Protein AF-T1A5T9-F1 (afdb_monomer_lite)

Foldseek 3Di:
DVVVVVCLVVQNDADPVGHRDVPPVVQQVVVVVVVVVVQVVCQLVVNDPADFADDDSPDDPDPVRGHHDDFDCPDPARNDPVNVVVCCVVPNDRD

Structure (mmCIF, N/CA/C/O backbone):
data_AF-T1A5T9-F1
#
_entry.id   AF-T1A5T9-F1
#
loop_
_atom_site.group_PDB
_atom_site.id
_atom_site.type_symbol
_atom_site.label_atom_id
_atom_site.label_alt_id
_atom_site.label_comp_id
_atom_site.label_asym_id
_atom_site.label_entity_id
_atom_site.label_seq_id
_atom_site.pdbx_PDB_ins_code
_atom_site.Cartn_x
_atom_site.Cartn_y
_atom_site.Cartn_z
_atom_site.occupancy
_atom_site.B_iso_or_equiv
_atom_site.auth_seq_id
_atom_site.auth_comp_id
_atom_site.auth_asym_id
_atom_site.auth_atom_id
_atom_site.pdbx_PDB_model_num
ATOM 1 N N . ASP A 1 1 ? -7.436 13.545 22.110 1.00 53.19 1 ASP A N 1
ATOM 2 C CA . ASP A 1 1 ? -7.476 12.737 20.876 1.00 53.19 1 ASP A CA 1
ATOM 3 C C . ASP A 1 1 ? -6.700 11.408 20.953 1.00 53.19 1 ASP A C 1
ATOM 5 O O . ASP A 1 1 ? -6.957 10.505 20.169 1.00 53.19 1 ASP A O 1
ATOM 9 N N . SER A 1 2 ? -5.784 11.220 21.916 1.00 61.06 2 SER A N 1
ATOM 10 C CA . SER A 1 2 ? -5.020 9.966 22.074 1.00 61.06 2 SER A CA 1
ATOM 11 C C . SER A 1 2 ? -5.807 8.817 22.724 1.00 61.06 2 SER A C 1
ATOM 13 O O . SER A 1 2 ? -5.708 7.684 22.264 1.00 61.06 2 SER A O 1
ATOM 15 N N . LEU A 1 3 ? -6.630 9.108 23.741 1.00 57.25 3 LEU A N 1
ATOM 16 C CA . LEU A 1 3 ? -7.378 8.095 24.502 1.00 57.25 3 LEU A CA 1
ATOM 17 C C . LEU A 1 3 ? -8.403 7.346 23.632 1.00 57.25 3 LEU A C 1
ATOM 19 O O . LEU A 1 3 ? -8.438 6.123 23.630 1.00 57.25 3 LEU A O 1
ATOM 23 N N . PHE A 1 4 ? -9.198 8.068 22.836 1.00 57.38 4 PHE A N 1
ATOM 24 C CA . PHE A 1 4 ? -10.179 7.450 21.937 1.00 57.38 4 PHE A CA 1
ATOM 25 C C . PHE A 1 4 ? -9.513 6.613 20.841 1.00 57.38 4 PHE A C 1
ATOM 27 O O . PHE A 1 4 ? -10.015 5.545 20.513 1.00 57.38 4 PHE A O 1
ATOM 34 N N . ARG A 1 5 ? -8.355 7.038 20.314 1.00 56.59 5 ARG A N 1
ATOM 35 C CA . ARG A 1 5 ? -7.577 6.237 19.354 1.00 56.59 5 ARG A CA 1
ATOM 36 C C . ARG A 1 5 ? -7.050 4.942 19.973 1.00 56.59 5 ARG A C 1
ATOM 38 O O . ARG A 1 5 ? -7.158 3.907 19.324 1.00 56.59 5 ARG A O 1
ATOM 45 N N . GLN A 1 6 ? -6.532 4.985 21.204 1.00 60.34 6 GLN A N 1
ATOM 46 C CA . GLN A 1 6 ? -6.100 3.783 21.932 1.00 60.34 6 GLN A CA 1
ATOM 47 C C . GLN A 1 6 ? -7.270 2.833 22.194 1.00 60.34 6 GLN A C 1
ATOM 49 O O . GLN A 1 6 ? -7.209 1.672 21.807 1.00 60.34 6 GLN A O 1
ATOM 54 N N . LEU A 1 7 ? -8.378 3.343 22.734 1.00 57.94 7 LEU A N 1
ATOM 55 C CA . LEU A 1 7 ? -9.560 2.531 23.034 1.00 57.94 7 LEU A CA 1
ATOM 56 C C . LEU A 1 7 ? -10.228 1.959 21.767 1.00 57.94 7 LEU A C 1
ATOM 58 O O . LEU A 1 7 ? -10.768 0.855 21.804 1.00 57.94 7 LEU A O 1
ATOM 62 N N . CYS A 1 8 ? -10.168 2.671 20.634 1.00 59.38 8 CYS A N 1
ATOM 63 C CA . CYS A 1 8 ? -10.587 2.162 19.321 1.00 59.38 8 CYS A CA 1
ATOM 64 C C . CYS A 1 8 ? -9.663 1.047 18.817 1.00 59.38 8 CYS A C 1
ATOM 66 O O . CYS A 1 8 ? -10.151 0.058 18.272 1.00 59.38 8 CYS A O 1
ATOM 68 N N . ALA A 1 9 ? -8.345 1.210 18.969 1.00 58.75 9 ALA A N 1
ATOM 69 C CA . ALA A 1 9 ? -7.352 0.231 18.530 1.00 58.75 9 ALA A CA 1
ATOM 70 C C . ALA A 1 9 ? -7.406 -1.061 19.362 1.00 58.75 9 ALA A C 1
ATOM 72 O O . ALA A 1 9 ? -7.259 -2.148 18.812 1.00 58.75 9 ALA A O 1
ATOM 73 N N . GLU A 1 10 ? -7.683 -0.946 20.661 1.00 65.94 10 GLU A N 1
ATOM 74 C CA . GLU A 1 10 ? -7.823 -2.069 21.600 1.00 65.94 10 GLU A CA 1
ATOM 75 C C . GLU A 1 10 ? -9.216 -2.721 21.564 1.00 65.94 10 GLU A C 1
ATOM 77 O O . GLU A 1 10 ? -9.476 -3.665 22.305 1.00 65.94 10 GLU A O 1
ATOM 82 N N . GLN A 1 11 ? -10.128 -2.224 20.717 1.00 60.16 11 GLN A N 1
ATOM 83 C CA . GLN A 1 11 ? -11.535 -2.643 20.673 1.00 60.16 11 GLN A CA 1
ATOM 84 C C . GLN A 1 11 ? -12.246 -2.553 22.042 1.00 60.16 11 GLN A C 1
ATOM 86 O O . GLN A 1 11 ? -13.201 -3.286 22.302 1.00 60.16 11 GLN A O 1
ATOM 91 N N . ALA A 1 12 ? -11.791 -1.646 22.911 1.00 61.88 12 ALA A N 1
ATOM 92 C CA . ALA A 1 12 ? -12.237 -1.500 24.297 1.00 61.88 12 ALA A CA 1
ATOM 93 C C . ALA A 1 12 ? -13.346 -0.445 24.473 1.00 61.88 12 ALA A C 1
ATOM 95 O O . ALA A 1 12 ? -13.816 -0.207 25.585 1.00 61.88 12 ALA A O 1
ATOM 96 N N . LEU A 1 13 ? -13.780 0.207 23.389 1.00 60.41 13 LEU A N 1
ATOM 97 C CA . LEU A 1 13 ? -14.919 1.122 23.431 1.00 60.41 13 LEU A CA 1
ATOM 98 C C . LEU A 1 13 ? -16.218 0.345 23.636 1.00 60.41 13 LEU A C 1
ATOM 100 O O . LEU A 1 13 ? -16.626 -0.440 22.781 1.00 60.41 13 LEU A O 1
ATOM 104 N N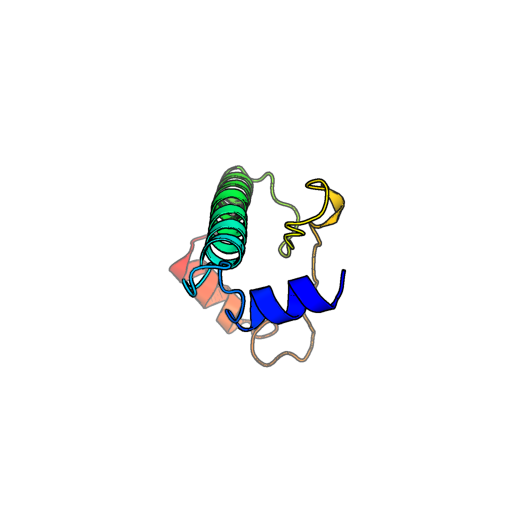 . ALA A 1 14 ? -16.883 0.612 24.756 1.00 59.88 14 ALA A N 1
ATOM 105 C CA . ALA A 1 14 ? -18.229 0.144 25.043 1.00 59.88 14 ALA A CA 1
ATOM 106 C C . ALA A 1 14 ? -19.229 1.306 24.942 1.00 59.88 14 ALA A C 1
ATOM 108 O O . ALA A 1 14 ? -18.912 2.441 25.307 1.00 59.88 14 ALA A O 1
ATOM 109 N N . THR A 1 15 ? -20.444 1.035 24.461 1.00 64.31 15 THR A N 1
ATOM 110 C CA . THR A 1 15 ? -21.570 1.960 24.643 1.00 64.31 15 THR A CA 1
ATOM 111 C C . THR A 1 15 ? -21.904 2.078 26.136 1.00 64.31 15 THR A C 1
ATOM 113 O O . THR A 1 15 ? -21.529 1.197 26.915 1.00 64.31 15 THR A O 1
ATOM 116 N N . PRO A 1 16 ? -22.648 3.112 26.570 1.00 62.84 16 PRO A N 1
ATOM 117 C CA . PRO A 1 16 ? -23.155 3.191 27.941 1.00 62.84 16 PRO A CA 1
ATOM 118 C C . PRO A 1 16 ? -23.976 1.960 28.363 1.00 62.84 16 PRO A C 1
ATOM 120 O O . PRO A 1 16 ? -24.050 1.654 29.548 1.00 62.84 16 PRO A O 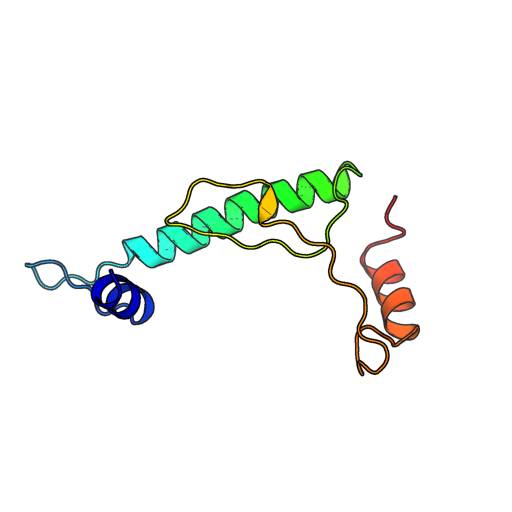1
ATOM 123 N N . GLU A 1 17 ? -24.551 1.222 27.404 1.00 72.75 17 GLU A N 1
ATOM 124 C CA . GLU A 1 17 ? -25.252 -0.046 27.653 1.00 72.75 17 GLU A CA 1
ATOM 125 C C . GLU A 1 17 ? -24.327 -1.283 27.684 1.00 72.75 17 GLU A C 1
ATOM 127 O O . GLU A 1 17 ? -24.812 -2.414 27.709 1.00 72.75 17 GLU A O 1
ATOM 132 N N . GLY A 1 18 ? -23.002 -1.101 27.651 1.00 63.69 18 GLY A N 1
ATOM 133 C CA . GLY A 1 18 ? -22.012 -2.178 27.749 1.00 63.69 18 GLY A CA 1
ATOM 134 C C . GLY A 1 18 ? -21.766 -2.961 26.455 1.00 63.69 18 GLY A C 1
ATOM 135 O O . GLY A 1 18 ? -21.163 -4.032 26.499 1.00 63.69 18 GLY A O 1
ATOM 136 N N . ARG A 1 19 ? -22.218 -2.470 25.292 1.00 61.47 19 ARG A N 1
ATOM 137 C CA . ARG A 1 19 ? -22.001 -3.150 24.002 1.00 61.47 19 ARG A CA 1
ATOM 138 C C . ARG A 1 19 ? -20.685 -2.723 23.369 1.00 61.47 19 ARG A C 1
ATOM 140 O O . ARG A 1 19 ? -20.408 -1.531 23.287 1.00 61.47 19 ARG A O 1
ATOM 147 N N . GLN A 1 20 ? -19.907 -3.679 22.865 1.00 59.09 20 GLN A N 1
ATOM 148 C CA . GLN A 1 20 ? -18.655 -3.387 22.168 1.00 59.09 20 GLN A CA 1
ATOM 149 C C . GLN A 1 20 ? -18.921 -2.589 20.882 1.00 59.09 20 GLN A C 1
ATOM 151 O O . GLN A 1 20 ? -19.682 -3.009 20.007 1.00 59.09 20 GLN A O 1
ATOM 156 N N . VAL A 1 21 ? -18.279 -1.431 20.754 1.00 61.16 21 VAL A N 1
ATOM 157 C CA . VAL A 1 21 ? -18.381 -0.562 19.583 1.00 61.16 21 VAL A CA 1
ATOM 158 C C . VAL A 1 21 ? -17.353 -1.031 18.549 1.00 61.16 21 VAL A C 1
ATOM 160 O O . VAL A 1 21 ? -16.233 -0.537 18.486 1.00 61.16 21 VAL A O 1
ATOM 163 N N . LEU A 1 22 ? -17.743 -1.989 17.703 1.00 54.88 22 LEU A N 1
ATOM 164 C CA . LEU A 1 22 ? -16.928 -2.478 16.571 1.00 54.88 22 LEU A CA 1
ATOM 165 C C . LEU A 1 22 ? -16.748 -1.434 15.447 1.00 54.88 22 LEU A C 1
ATOM 167 O O . LEU A 1 22 ? -15.911 -1.591 14.554 1.00 54.88 22 LEU A O 1
ATOM 171 N N . ALA A 1 23 ? -17.560 -0.376 15.470 1.00 56.19 23 ALA A N 1
ATOM 172 C CA . ALA A 1 23 ? -17.732 0.563 14.367 1.00 56.19 23 ALA A CA 1
ATOM 173 C C . ALA A 1 23 ? -16.452 1.296 13.902 1.00 56.19 23 ALA A C 1
ATOM 175 O O . ALA A 1 23 ? -16.300 1.445 12.689 1.00 56.19 23 ALA A O 1
ATOM 176 N N . PRO A 1 24 ? -15.504 1.716 14.768 1.00 60.97 24 PRO A N 1
ATOM 177 C CA . PRO A 1 24 ? -14.327 2.454 14.318 1.00 60.97 24 PRO A CA 1
ATOM 178 C C . PRO A 1 24 ? -13.391 1.583 13.478 1.00 60.97 24 PRO A C 1
ATOM 180 O O . PRO A 1 24 ? -12.944 2.006 12.417 1.00 60.97 24 PRO A O 1
ATOM 183 N N . PHE A 1 25 ? -13.130 0.342 13.899 1.00 63.69 25 PHE A N 1
ATOM 184 C CA . PHE A 1 25 ? -12.216 -0.546 13.176 1.00 63.69 25 PHE A CA 1
ATOM 185 C C . PHE A 1 25 ? -12.806 -1.022 11.843 1.00 63.69 25 PHE A C 1
ATOM 187 O O . PHE A 1 25 ? -12.114 -1.023 10.822 1.00 63.69 25 PHE A O 1
ATOM 194 N N . ALA A 1 26 ? -14.098 -1.369 11.830 1.00 67.19 26 ALA A N 1
ATOM 195 C CA . ALA A 1 26 ? -14.802 -1.748 10.607 1.00 67.19 26 ALA A CA 1
ATOM 196 C C . ALA A 1 26 ? -14.847 -0.589 9.597 1.00 67.19 26 ALA A C 1
ATOM 198 O O . ALA A 1 26 ? -14.625 -0.799 8.406 1.00 67.19 26 ALA A O 1
ATOM 199 N N . PHE A 1 27 ? -15.058 0.643 10.072 1.00 75.44 27 PHE A N 1
ATOM 200 C CA . PHE A 1 27 ? -15.013 1.841 9.236 1.00 75.44 27 PHE A CA 1
ATOM 201 C C . PHE A 1 27 ? -13.626 2.064 8.619 1.00 75.44 27 PHE A C 1
ATOM 203 O O . PHE A 1 27 ? -13.520 2.204 7.402 1.00 75.44 27 PHE A O 1
ATOM 210 N N . VAL A 1 28 ? -12.558 2.036 9.427 1.00 75.00 28 VAL A N 1
ATOM 211 C CA . VAL A 1 28 ? -11.183 2.244 8.937 1.00 75.00 28 VAL A CA 1
ATOM 212 C C . VAL A 1 28 ? -10.775 1.150 7.947 1.00 75.00 28 VAL A C 1
ATOM 214 O O . VAL A 1 28 ? -10.192 1.454 6.907 1.00 75.00 28 VAL A O 1
ATOM 217 N N . SER A 1 29 ? -11.124 -0.106 8.228 1.00 79.00 29 SER A N 1
ATOM 218 C CA . SER A 1 29 ? -10.813 -1.243 7.353 1.00 79.00 29 SER A CA 1
ATOM 219 C C . SER A 1 29 ? -11.559 -1.158 6.019 1.00 79.00 29 SER A C 1
ATOM 221 O O . SER A 1 29 ? -10.956 -1.350 4.964 1.00 79.00 29 SER A O 1
ATOM 223 N N . ASN A 1 30 ? -12.847 -0.797 6.039 1.00 84.38 30 ASN A N 1
ATOM 224 C CA . ASN A 1 30 ? -13.634 -0.601 4.819 1.00 84.38 30 ASN A CA 1
ATOM 225 C C . ASN A 1 30 ? -13.129 0.587 3.993 1.00 84.38 30 ASN A C 1
ATOM 227 O O . ASN A 1 30 ? -13.043 0.492 2.767 1.00 84.38 30 ASN A O 1
ATOM 231 N N . LEU A 1 31 ? -12.763 1.692 4.648 1.00 82.88 31 LEU A N 1
ATOM 232 C CA . LEU A 1 31 ? -12.168 2.847 3.980 1.00 82.88 31 LEU A CA 1
ATOM 233 C C . LEU A 1 31 ? -10.839 2.469 3.314 1.00 82.88 31 LEU A C 1
ATOM 235 O O . LEU A 1 31 ? -10.632 2.779 2.140 1.00 82.88 31 LEU A O 1
ATOM 239 N N . ALA A 1 32 ? -9.969 1.751 4.031 1.00 84.06 32 ALA A N 1
ATOM 240 C CA . ALA A 1 32 ? -8.701 1.265 3.498 1.00 84.06 32 ALA A CA 1
ATOM 241 C C . ALA A 1 32 ? -8.901 0.319 2.308 1.00 84.06 32 ALA A C 1
ATOM 243 O O . ALA A 1 32 ? -8.252 0.501 1.282 1.00 84.06 32 ALA A O 1
ATOM 244 N N . GLY A 1 33 ? -9.836 -0.631 2.405 1.00 87.19 33 GLY A N 1
ATOM 245 C CA . GLY A 1 33 ? -10.160 -1.552 1.313 1.00 87.19 33 GLY A CA 1
ATOM 246 C C . GLY A 1 33 ? -10.721 -0.845 0.076 1.00 87.19 33 GLY A C 1
ATOM 247 O O . GLY A 1 33 ? -10.282 -1.108 -1.042 1.00 87.19 33 GLY A O 1
ATOM 248 N N . THR A 1 34 ? -11.635 0.109 0.266 1.00 88.12 34 THR A N 1
ATOM 249 C CA . THR A 1 34 ? -12.235 0.886 -0.836 1.00 88.12 34 THR A CA 1
ATOM 250 C C . THR A 1 34 ? -11.182 1.706 -1.579 1.00 88.12 34 THR A C 1
ATOM 252 O O . THR A 1 34 ? -11.132 1.726 -2.808 1.00 88.12 34 THR A O 1
ATOM 255 N N . LEU A 1 35 ? -10.306 2.378 -0.836 1.00 85.94 35 LEU A N 1
ATOM 256 C CA . LEU A 1 35 ? -9.239 3.186 -1.415 1.00 85.94 35 LEU A CA 1
ATOM 257 C C . LEU A 1 35 ? -8.122 2.319 -2.029 1.00 85.94 35 LEU A C 1
ATOM 259 O O . LEU A 1 35 ? -7.573 2.698 -3.062 1.00 85.94 35 LEU A O 1
ATOM 263 N N . LEU A 1 36 ? -7.839 1.133 -1.475 1.00 87.44 36 LEU A N 1
ATOM 264 C CA . LEU A 1 36 ? -6.944 0.149 -2.094 1.00 87.44 36 LEU A CA 1
ATOM 265 C C . LEU A 1 36 ? -7.469 -0.292 -3.466 1.00 87.44 36 LEU A C 1
ATOM 267 O O . LEU A 1 36 ? -6.696 -0.334 -4.421 1.00 87.44 36 LEU A O 1
ATOM 271 N N . ALA A 1 37 ? -8.773 -0.555 -3.595 1.00 91.06 37 ALA A N 1
ATOM 272 C CA . ALA A 1 37 ? -9.379 -0.891 -4.884 1.00 91.06 37 ALA A CA 1
ATOM 273 C C . ALA A 1 37 ? -9.172 0.228 -5.924 1.00 91.06 37 ALA A C 1
ATOM 275 O O . ALA A 1 37 ? -8.851 -0.049 -7.079 1.00 91.06 37 ALA A O 1
ATOM 276 N N . ILE A 1 38 ? -9.272 1.496 -5.510 1.00 88.81 38 ILE A N 1
ATOM 277 C CA . ILE A 1 38 ? -8.976 2.646 -6.377 1.00 88.81 38 ILE A CA 1
ATOM 278 C C . ILE A 1 38 ? -7.502 2.655 -6.808 1.00 88.81 38 ILE A C 1
ATOM 280 O O . ILE A 1 38 ? -7.218 2.914 -7.977 1.00 88.81 38 ILE A O 1
ATOM 284 N N . GLU A 1 39 ? -6.554 2.367 -5.912 1.00 88.12 39 GLU A N 1
ATOM 285 C CA . GLU A 1 39 ? -5.134 2.299 -6.289 1.00 88.12 39 GLU A CA 1
ATOM 286 C C . GLU A 1 39 ? -4.821 1.134 -7.231 1.00 88.12 39 GLU A C 1
ATOM 288 O O . GLU A 1 39 ? -4.026 1.312 -8.154 1.00 88.12 39 GLU A O 1
ATOM 293 N N . LEU A 1 40 ? -5.483 -0.015 -7.072 1.00 88.25 40 LEU A N 1
ATOM 294 C CA . LEU A 1 40 ? -5.358 -1.130 -8.014 1.00 88.25 40 LEU A CA 1
ATOM 295 C C . LEU A 1 40 ? -5.858 -0.732 -9.406 1.00 88.25 40 LEU A C 1
ATOM 297 O O . LEU A 1 40 ? -5.128 -0.893 -10.379 1.00 88.25 40 LEU A O 1
ATOM 301 N N . LEU A 1 41 ? -7.034 -0.104 -9.505 1.00 91.75 41 LEU A N 1
ATOM 302 C CA . LEU A 1 41 ? -7.553 0.400 -10.785 1.00 91.75 41 LEU A CA 1
ATOM 303 C C . LEU A 1 41 ? -6.620 1.437 -11.423 1.00 91.75 41 LEU A C 1
ATOM 305 O O . LEU A 1 41 ? -6.444 1.459 -12.638 1.00 91.75 41 LEU A O 1
ATOM 309 N N . ARG A 1 42 ? -5.990 2.294 -10.612 1.00 90.69 42 ARG A N 1
ATOM 310 C CA . ARG A 1 42 ? -4.977 3.243 -11.094 1.00 90.69 42 ARG A CA 1
ATOM 311 C C . ARG A 1 42 ? -3.723 2.538 -11.610 1.00 90.69 42 ARG A C 1
ATOM 313 O O . ARG A 1 42 ? -3.137 3.034 -12.569 1.00 90.69 42 ARG A O 1
ATOM 320 N N . SER A 1 43 ? -3.302 1.446 -10.971 1.00 87.69 43 SER A N 1
ATOM 321 C CA . SER A 1 43 ? -2.173 0.620 -11.413 1.00 87.69 43 SER A CA 1
ATOM 322 C C . SER A 1 43 ? -2.478 -0.039 -12.752 1.00 87.69 43 SER A C 1
ATOM 324 O O . SER A 1 43 ? -1.711 0.139 -13.690 1.00 87.69 43 SER A O 1
ATOM 326 N N . GLU A 1 44 ? -3.630 -0.700 -12.869 1.00 87.88 44 GLU A N 1
ATOM 327 C CA . GLU A 1 44 ? -4.065 -1.357 -14.110 1.00 87.88 44 GLU A CA 1
ATOM 328 C C . GLU A 1 44 ? -4.235 -0.367 -15.271 1.00 87.88 44 GLU A C 1
ATOM 330 O O . GLU A 1 44 ? -3.917 -0.673 -16.414 1.00 87.88 44 GLU A O 1
ATOM 335 N N . ALA A 1 45 ? -4.676 0.862 -14.989 1.00 90.94 45 ALA A N 1
ATOM 336 C CA . ALA A 1 45 ? -4.790 1.918 -15.993 1.00 90.94 45 ALA A CA 1
ATOM 337 C C . ALA A 1 45 ? -3.448 2.592 -16.366 1.00 90.94 45 ALA A C 1
ATOM 339 O O . ALA A 1 45 ? -3.458 3.573 -17.110 1.00 90.94 45 ALA A O 1
ATOM 340 N N . GLY A 1 46 ? -2.308 2.159 -15.809 1.00 88.31 46 GLY A N 1
ATOM 341 C CA . GLY A 1 46 ? -0.995 2.782 -16.046 1.00 88.31 46 GLY A CA 1
ATOM 342 C C . GLY A 1 46 ? -0.844 4.193 -15.448 1.00 88.31 46 GLY A C 1
ATOM 343 O O . GLY A 1 46 ? 0.041 4.960 -15.825 1.00 88.31 46 GLY A O 1
ATOM 344 N N . LEU A 1 47 ? -1.720 4.581 -14.512 1.00 88.69 47 LEU A N 1
ATOM 345 C CA . LEU A 1 47 ? -1.751 5.914 -13.887 1.00 88.69 47 LEU A CA 1
ATOM 346 C C . LEU A 1 47 ? -1.014 5.971 -12.539 1.00 88.69 47 LEU A C 1
ATOM 348 O O . LEU A 1 47 ? -0.847 7.058 -11.961 1.00 88.69 47 LEU A O 1
ATOM 352 N N . ALA A 1 48 ? -0.631 4.822 -11.984 1.00 88.25 48 ALA A N 1
ATOM 353 C CA . ALA A 1 48 ? 0.105 4.736 -10.731 1.00 88.25 48 ALA A CA 1
ATOM 354 C C . ALA A 1 48 ? 1.607 4.967 -10.964 1.00 88.25 48 ALA A C 1
ATOM 356 O O . ALA A 1 48 ? 2.244 4.279 -11.749 1.00 88.25 48 ALA A O 1
ATOM 357 N N . ARG A 1 49 ? 2.188 5.936 -10.244 1.00 88.44 49 ARG A N 1
ATOM 358 C CA . ARG A 1 49 ? 3.640 6.227 -10.247 1.00 88.44 49 ARG A CA 1
ATOM 359 C C . ARG A 1 49 ? 4.307 5.941 -8.899 1.00 88.44 49 ARG A C 1
ATOM 361 O O . ARG A 1 49 ? 5.435 6.348 -8.651 1.00 88.44 49 ARG A O 1
ATOM 368 N N . THR A 1 50 ? 3.568 5.316 -7.993 1.00 89.56 50 THR A N 1
ATOM 369 C CA . THR A 1 50 ? 3.901 5.157 -6.577 1.00 89.56 50 THR A CA 1
ATOM 370 C C . THR A 1 50 ? 3.582 3.732 -6.162 1.00 89.56 50 THR A C 1
ATOM 372 O O . THR A 1 50 ? 2.588 3.179 -6.620 1.00 89.56 50 THR A O 1
ATOM 375 N N . ASN A 1 51 ? 4.397 3.154 -5.285 1.00 87.12 51 ASN A N 1
ATOM 376 C CA . ASN A 1 51 ? 4.244 1.785 -4.777 1.00 87.12 51 ASN A CA 1
ATOM 377 C C . ASN A 1 51 ? 3.888 1.743 -3.281 1.00 87.12 51 ASN A C 1
ATOM 379 O O . ASN A 1 51 ? 3.802 0.669 -2.693 1.00 87.12 51 ASN A O 1
ATOM 383 N N . TYR A 1 52 ? 3.699 2.907 -2.663 1.00 88.12 52 TYR A N 1
ATOM 384 C CA . TYR A 1 52 ? 3.275 3.044 -1.283 1.00 88.12 52 TYR A CA 1
ATOM 385 C C . TYR A 1 52 ? 2.151 4.066 -1.188 1.00 88.12 52 TYR A C 1
ATOM 387 O O . TYR A 1 52 ? 2.200 5.130 -1.812 1.00 88.12 52 TYR A O 1
ATOM 395 N N . TRP A 1 53 ? 1.165 3.760 -0.358 1.00 87.06 53 TRP A N 1
ATOM 396 C CA . TRP A 1 53 ? 0.089 4.669 -0.016 1.00 87.06 53 TRP A CA 1
ATOM 397 C C . TRP A 1 53 ? -0.389 4.395 1.412 1.00 87.06 53 TRP A C 1
ATOM 399 O O . TRP A 1 53 ? -0.404 3.247 1.853 1.00 87.06 53 TRP A O 1
ATOM 409 N N . SER A 1 54 ? -0.761 5.449 2.140 1.00 82.12 54 SER A N 1
ATOM 410 C CA . SER A 1 54 ? -1.310 5.352 3.495 1.00 82.12 54 SER A CA 1
ATOM 411 C C . SER A 1 54 ? -2.676 6.028 3.612 1.00 82.12 54 SER A C 1
ATOM 413 O O . SER A 1 54 ? -2.920 7.077 3.008 1.00 82.12 54 SER A O 1
ATOM 415 N N . VAL A 1 55 ? -3.540 5.449 4.447 1.00 78.69 55 VAL A N 1
ATOM 416 C CA . VAL A 1 55 ? -4.827 6.029 4.856 1.00 78.69 55 VAL A CA 1
ATOM 417 C C . VAL A 1 55 ? -4.634 6.833 6.127 1.00 78.69 55 VAL A C 1
ATOM 419 O O . VAL A 1 55 ? -4.096 6.309 7.100 1.00 78.69 55 VAL A O 1
ATOM 422 N N . ASP A 1 56 ? -5.146 8.058 6.147 1.00 77.94 56 ASP A N 1
ATOM 423 C CA . ASP A 1 56 ? -5.506 8.728 7.393 1.00 77.94 56 ASP A CA 1
ATOM 424 C C . ASP A 1 56 ? -7.037 8.757 7.489 1.00 77.94 56 ASP A C 1
ATOM 426 O O . ASP A 1 56 ? -7.670 9.522 6.761 1.00 77.94 56 ASP A O 1
ATOM 430 N N . PRO A 1 57 ? -7.657 7.906 8.326 1.00 72.00 57 PRO A N 1
ATOM 431 C CA . PRO A 1 57 ? -9.112 7.839 8.421 1.00 72.00 57 PRO A CA 1
ATOM 432 C C . PRO A 1 57 ? -9.723 9.051 9.134 1.00 72.00 57 PRO A C 1
ATOM 434 O O . PRO A 1 57 ? -10.943 9.201 9.135 1.00 72.00 57 PRO A O 1
ATOM 437 N N . TRP A 1 58 ? -8.893 9.894 9.750 1.00 74.81 58 TRP A N 1
ATOM 438 C CA . TRP A 1 58 ? -9.314 11.076 10.498 1.00 74.81 58 TRP A CA 1
ATOM 439 C C . TRP A 1 58 ? -8.987 12.385 9.767 1.00 74.81 58 TRP A C 1
ATOM 441 O O . TRP A 1 58 ? -9.402 13.453 10.212 1.00 74.81 58 TRP A O 1
ATOM 451 N N . GLY A 1 59 ? -8.250 12.307 8.657 1.00 71.94 59 GLY A N 1
ATOM 452 C CA . GLY A 1 59 ? -7.845 13.439 7.833 1.00 71.94 59 GLY A CA 1
ATOM 453 C C . GLY A 1 59 ? -8.589 13.501 6.499 1.00 71.94 59 GLY A C 1
ATOM 454 O O . GLY A 1 59 ? -9.266 12.563 6.078 1.00 71.94 59 GLY A O 1
ATOM 455 N N . ILE A 1 60 ? -8.443 14.624 5.793 1.00 69.75 60 ILE A N 1
ATOM 456 C CA . ILE A 1 60 ? -8.914 14.738 4.407 1.00 69.75 60 ILE A CA 1
ATOM 457 C C . ILE A 1 60 ? -8.088 13.759 3.548 1.00 69.75 60 ILE A C 1
ATOM 459 O O . ILE A 1 60 ? -6.869 13.703 3.727 1.00 69.75 60 ILE A O 1
ATOM 463 N N . PRO A 1 61 ? -8.683 13.015 2.594 1.00 64.50 61 PRO A N 1
ATOM 464 C CA . PRO A 1 61 ? -7.932 12.151 1.686 1.00 64.50 61 PRO A CA 1
ATOM 465 C C . PRO A 1 61 ? -6.980 12.973 0.800 1.00 64.50 61 PRO A C 1
ATOM 467 O O . PRO A 1 61 ? -7.343 13.454 -0.274 1.00 64.50 61 PRO A O 1
ATOM 470 N N . LEU A 1 62 ? -5.743 13.172 1.256 1.00 67.62 62 LEU A N 1
ATOM 471 C CA . LEU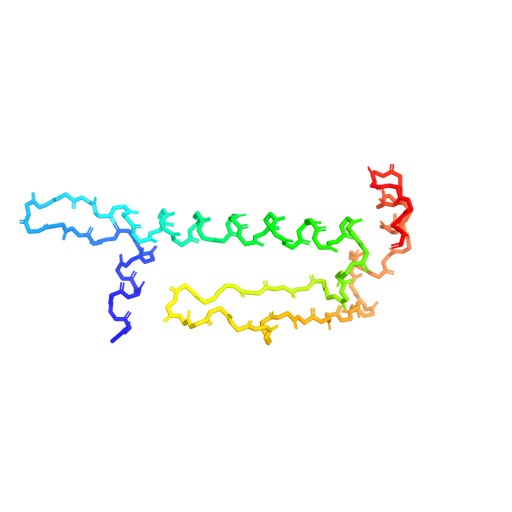 A 1 62 ? -4.754 13.973 0.544 1.00 67.62 62 LEU A CA 1
ATOM 472 C C . LEU A 1 62 ? -3.996 13.122 -0.470 1.00 67.62 62 LEU A C 1
ATOM 474 O O . LEU A 1 62 ? -3.546 12.011 -0.198 1.00 67.62 62 LEU A O 1
ATOM 478 N N . ARG A 1 63 ? -3.772 13.690 -1.659 1.00 62.25 63 ARG A N 1
ATOM 479 C CA . ARG A 1 63 ? -2.996 13.038 -2.725 1.00 62.25 63 ARG A CA 1
ATOM 480 C C . ARG A 1 63 ? -1.550 12.720 -2.304 1.00 62.25 63 ARG A C 1
ATOM 482 O O . ARG A 1 63 ? -0.954 11.801 -2.857 1.00 62.25 63 ARG A O 1
ATOM 489 N N . GLN A 1 64 ? -1.045 13.465 -1.318 1.00 66.44 64 GLN A N 1
ATOM 490 C CA . GLN A 1 64 ? 0.311 13.440 -0.757 1.00 66.44 64 GLN A CA 1
ATOM 491 C C . GLN A 1 64 ? 0.652 12.164 0.024 1.00 66.44 64 GLN A C 1
ATOM 493 O O . GLN A 1 64 ? 1.819 11.941 0.325 1.00 66.44 64 GLN A O 1
ATOM 498 N N . THR A 1 65 ? -0.323 11.303 0.330 1.00 77.44 65 THR A N 1
ATOM 499 C CA . THR A 1 65 ? -0.042 10.027 1.009 1.00 77.44 65 THR A CA 1
ATOM 500 C C . THR A 1 65 ? 0.547 8.964 0.080 1.00 77.44 65 THR A C 1
ATOM 502 O O . THR A 1 65 ? 0.941 7.897 0.546 1.00 77.44 65 THR A O 1
ATOM 505 N N . ARG A 1 66 ? 0.620 9.236 -1.231 1.00 86.88 66 ARG A N 1
ATOM 506 C CA . ARG A 1 66 ? 1.243 8.354 -2.224 1.00 86.88 66 ARG A CA 1
ATOM 507 C C . ARG A 1 66 ? 2.729 8.659 -2.349 1.00 86.88 66 ARG A C 1
ATOM 509 O O . ARG A 1 66 ? 3.105 9.787 -2.657 1.00 86.88 66 ARG A O 1
ATOM 516 N N . LEU A 1 67 ? 3.560 7.639 -2.170 1.00 89.56 67 LEU A N 1
ATOM 517 C CA . LEU A 1 67 ? 5.014 7.744 -2.236 1.00 89.56 67 LEU A CA 1
ATOM 518 C C . LEU A 1 67 ? 5.583 6.645 -3.130 1.00 89.56 67 LEU A C 1
ATOM 520 O O . LEU A 1 67 ? 5.096 5.514 -3.147 1.00 89.56 67 LEU A O 1
ATOM 524 N N . LEU A 1 68 ? 6.644 6.975 -3.861 1.00 89.94 68 LEU A N 1
ATOM 525 C CA . LEU A 1 68 ? 7.496 5.971 -4.481 1.00 89.94 68 LEU A CA 1
ATOM 526 C C . LEU A 1 68 ? 8.620 5.647 -3.497 1.00 89.94 68 LEU A C 1
ATOM 528 O O . LEU A 1 68 ? 9.492 6.477 -3.248 1.00 89.94 68 LEU A O 1
ATOM 532 N N . ARG A 1 69 ? 8.581 4.452 -2.913 1.00 89.88 69 ARG A N 1
ATOM 533 C CA . ARG A 1 69 ? 9.663 3.923 -2.087 1.00 89.88 69 ARG A CA 1
ATOM 534 C C . ARG A 1 69 ? 10.652 3.176 -2.985 1.00 89.88 69 ARG A C 1
ATOM 536 O O . ARG A 1 69 ? 10.229 2.240 -3.669 1.00 89.88 69 ARG A O 1
ATOM 543 N N . PRO A 1 70 ? 11.936 3.573 -3.019 1.00 89.06 70 PRO A N 1
ATOM 544 C CA . PRO A 1 70 ? 12.938 2.847 -3.787 1.00 89.06 70 PRO A CA 1
ATOM 545 C C . PRO A 1 70 ? 13.178 1.461 -3.180 1.00 89.06 70 PRO A C 1
ATOM 547 O O . PRO A 1 70 ? 12.877 1.220 -2.008 1.00 89.06 70 PRO A O 1
ATOM 550 N N . ARG A 1 71 ? 13.751 0.556 -3.979 1.00 88.25 71 ARG A N 1
ATOM 551 C CA . ARG A 1 71 ? 14.288 -0.707 -3.461 1.00 88.25 71 ARG A CA 1
ATOM 552 C C . ARG A 1 71 ? 15.424 -0.416 -2.479 1.00 88.25 71 ARG A C 1
ATOM 554 O O . ARG A 1 71 ? 16.179 0.537 -2.662 1.00 88.25 71 ARG A O 1
ATOM 561 N N . ILE A 1 72 ? 15.530 -1.241 -1.444 1.00 91.12 72 ILE A N 1
ATOM 562 C CA . ILE A 1 72 ? 16.587 -1.151 -0.435 1.00 91.12 72 ILE A CA 1
ATOM 563 C C . ILE A 1 72 ? 17.733 -2.056 -0.896 1.00 91.12 72 ILE A C 1
ATOM 565 O O . ILE A 1 72 ? 17.513 -3.259 -0.882 1.00 91.12 72 ILE A O 1
ATOM 569 N N . PRO A 1 73 ? 18.923 -1.537 -1.263 1.00 86.81 73 PRO A N 1
ATOM 570 C CA . PRO A 1 73 ? 19.963 -2.300 -1.965 1.00 86.81 73 PRO A CA 1
ATOM 571 C C . PRO A 1 73 ? 20.326 -3.651 -1.342 1.00 86.81 73 PRO A C 1
ATOM 573 O O . PRO A 1 73 ? 20.388 -4.637 -2.061 1.00 86.81 73 PRO A O 1
ATOM 576 N N . GLU A 1 74 ? 20.419 -3.735 -0.017 1.00 90.25 74 GLU A N 1
ATOM 577 C CA . GLU A 1 74 ? 20.826 -4.957 0.697 1.00 90.25 74 GLU A CA 1
ATOM 578 C C . GLU A 1 74 ? 19.643 -5.764 1.263 1.00 90.25 74 GLU A C 1
ATOM 580 O O . GLU A 1 74 ? 19.774 -6.488 2.249 1.00 90.25 74 GLU A O 1
ATOM 585 N N . CYS A 1 75 ? 18.443 -5.612 0.699 1.00 89.12 75 CYS A N 1
ATOM 586 C CA . CYS A 1 75 ? 17.278 -6.361 1.155 1.00 89.12 75 CYS A CA 1
ATOM 587 C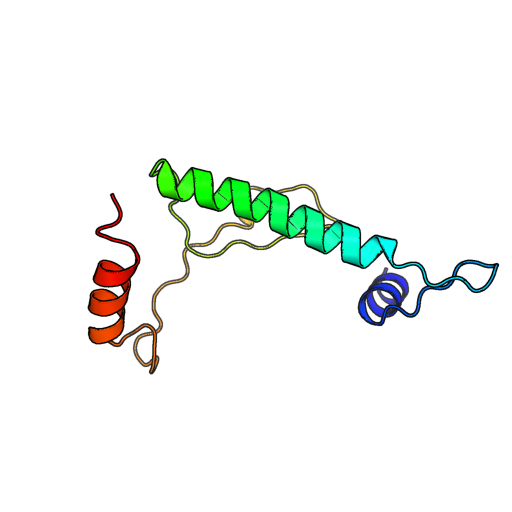 C . CYS A 1 75 ? 17.284 -7.792 0.613 1.00 89.12 75 CYS A C 1
ATOM 589 O O . CYS A 1 75 ? 17.265 -8.009 -0.599 1.00 89.12 75 CYS A O 1
ATOM 591 N N . GLU A 1 76 ? 17.169 -8.761 1.521 1.00 88.31 76 GLU A N 1
ATOM 592 C CA . GLU A 1 76 ? 17.074 -10.195 1.214 1.00 88.31 76 GLU A CA 1
ATOM 593 C C . GLU A 1 76 ? 15.864 -10.581 0.338 1.00 88.31 76 GLU A C 1
ATOM 595 O O . GLU A 1 76 ? 15.820 -11.687 -0.196 1.00 88.31 76 GLU A O 1
ATOM 600 N N . PHE A 1 77 ? 14.899 -9.669 0.166 1.00 85.19 77 PHE A N 1
ATOM 601 C CA . PHE A 1 77 ? 13.727 -9.848 -0.687 1.00 85.19 77 PHE A CA 1
ATOM 602 C C . PHE A 1 77 ? 13.757 -8.912 -1.898 1.00 85.19 77 PHE A C 1
ATOM 604 O O . PHE A 1 77 ? 13.895 -9.367 -3.027 1.00 85.19 77 PHE A O 1
ATOM 611 N N . CYS A 1 78 ? 13.634 -7.594 -1.702 1.00 83.06 78 CYS A N 1
ATOM 612 C CA . CYS A 1 78 ? 13.360 -6.686 -2.822 1.00 83.06 78 CYS A CA 1
ATOM 613 C C . CYS A 1 78 ? 14.548 -6.435 -3.763 1.00 83.06 78 CYS A C 1
ATOM 615 O O . CYS A 1 78 ? 14.342 -5.838 -4.817 1.00 83.06 78 CYS A O 1
ATOM 617 N N . SER A 1 79 ? 15.765 -6.835 -3.387 1.00 86.12 79 SER A N 1
ATOM 618 C CA . SER A 1 79 ? 16.969 -6.668 -4.220 1.00 86.12 79 SER A CA 1
ATOM 619 C C . SER A 1 79 ? 17.390 -7.921 -4.965 1.00 86.12 79 SER A C 1
ATOM 621 O O . SER A 1 79 ? 18.357 -7.896 -5.722 1.00 86.12 79 SER A O 1
ATOM 623 N N . ARG A 1 80 ? 16.677 -9.024 -4.751 1.00 89.00 80 ARG A N 1
ATOM 624 C CA . ARG A 1 80 ? 16.958 -10.298 -5.395 1.00 89.00 80 ARG A CA 1
ATOM 625 C C . ARG A 1 80 ? 16.336 -10.324 -6.782 1.00 89.00 80 ARG A C 1
ATOM 627 O O . ARG A 1 80 ? 15.129 -10.140 -6.915 1.00 89.00 80 ARG A O 1
ATOM 634 N N . ALA A 1 81 ? 17.152 -10.565 -7.804 1.00 86.81 81 ALA A N 1
ATOM 635 C CA . ALA A 1 81 ? 16.685 -10.630 -9.189 1.00 86.81 81 ALA A CA 1
ATOM 636 C C . ALA A 1 81 ? 15.623 -11.726 -9.381 1.00 86.81 81 ALA A C 1
ATOM 638 O O . ALA A 1 81 ? 14.673 -11.543 -10.135 1.00 86.81 81 ALA A O 1
ATOM 639 N N . GLU A 1 82 ? 15.712 -12.815 -8.614 1.00 90.38 82 GLU A N 1
ATOM 640 C CA . GLU A 1 82 ? 14.754 -13.921 -8.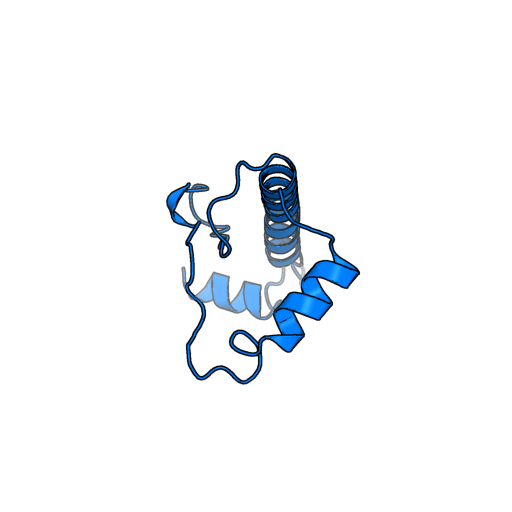665 1.00 90.38 82 GLU A CA 1
ATOM 641 C C . GLU A 1 82 ? 13.328 -13.481 -8.288 1.00 90.38 82 GLU A C 1
ATOM 643 O O . GLU A 1 82 ? 12.347 -14.066 -8.746 1.00 90.38 82 GLU A O 1
ATOM 648 N N . VAL A 1 83 ? 13.189 -12.434 -7.466 1.00 86.94 83 VAL A N 1
ATOM 649 C CA . VAL A 1 83 ? 11.877 -11.884 -7.093 1.00 86.94 83 VAL A CA 1
ATOM 650 C C . VAL A 1 83 ? 11.228 -11.161 -8.269 1.00 86.94 83 VAL A C 1
ATOM 652 O O . VAL A 1 83 ? 10.005 -11.224 -8.412 1.00 86.94 83 VAL A O 1
ATOM 655 N N . ASP A 1 84 ? 12.016 -10.520 -9.131 1.00 84.44 84 ASP A N 1
ATOM 656 C CA . ASP A 1 84 ? 11.498 -9.859 -10.330 1.00 84.44 84 ASP A CA 1
ATOM 657 C C . ASP A 1 84 ? 10.972 -10.894 -11.331 1.00 84.44 84 ASP A C 1
ATOM 659 O O . ASP A 1 84 ? 9.848 -10.748 -11.818 1.00 84.44 84 ASP A O 1
ATOM 663 N N . ASP A 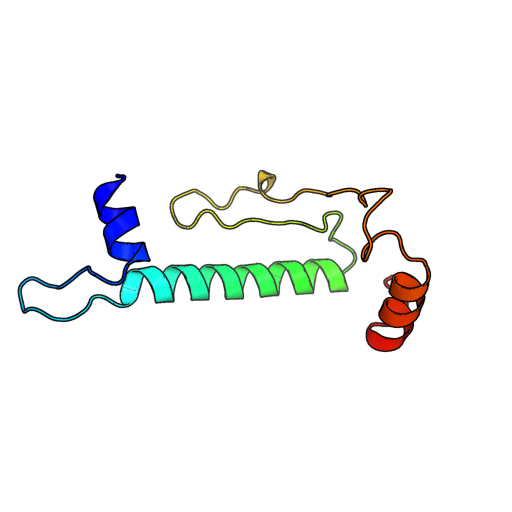1 85 ? 11.712 -11.988 -11.533 1.00 87.81 85 ASP A N 1
ATOM 664 C CA . ASP A 1 85 ? 11.306 -13.095 -12.407 1.00 87.81 85 ASP A CA 1
ATOM 665 C C . ASP A 1 85 ? 9.995 -13.737 -11.935 1.00 87.81 85 ASP A C 1
ATOM 667 O O . ASP A 1 85 ? 9.049 -13.902 -12.710 1.00 87.81 85 ASP A O 1
ATOM 671 N N . VAL A 1 86 ? 9.899 -14.061 -10.640 1.00 88.62 86 VAL A N 1
ATOM 672 C CA . VAL A 1 86 ? 8.681 -14.644 -10.053 1.00 88.62 86 VAL A CA 1
ATOM 673 C C . VAL A 1 86 ? 7.511 -13.666 -10.139 1.00 88.62 86 VAL A C 1
ATOM 675 O O . VAL A 1 86 ? 6.390 -14.062 -10.462 1.00 88.62 86 VAL A O 1
ATOM 678 N N . THR A 1 87 ? 7.755 -12.378 -9.888 1.00 84.69 87 THR A N 1
ATOM 679 C CA . THR A 1 87 ? 6.711 -11.351 -9.996 1.00 84.69 87 THR A CA 1
ATOM 680 C C . THR A 1 87 ? 6.184 -11.269 -11.426 1.00 84.69 87 THR A C 1
ATOM 682 O O . THR A 1 87 ? 4.970 -11.220 -11.618 1.00 84.69 87 THR A O 1
ATOM 685 N N . GLN A 1 88 ? 7.062 -11.319 -12.427 1.00 85.75 88 GLN A N 1
ATOM 686 C CA . GLN A 1 88 ? 6.660 -11.302 -13.831 1.00 85.75 88 GLN A CA 1
ATOM 687 C C . GLN A 1 88 ? 5.888 -12.567 -14.234 1.00 85.75 88 GLN A C 1
ATOM 689 O O . GLN A 1 88 ? 4.937 -12.476 -15.006 1.00 85.75 88 GLN A O 1
ATOM 694 N N . GLN A 1 89 ? 6.239 -13.738 -13.700 1.00 88.38 89 GLN A N 1
ATOM 695 C CA . GLN A 1 89 ? 5.503 -14.981 -13.966 1.00 88.38 89 GLN A CA 1
ATOM 696 C C . GLN A 1 89 ? 4.095 -14.978 -13.360 1.00 88.38 89 GLN A C 1
ATOM 698 O O . GLN A 1 89 ? 3.153 -15.438 -14.000 1.00 88.38 89 GLN A O 1
ATOM 703 N N . LEU A 1 90 ? 3.947 -14.469 -12.133 1.00 86.81 90 LEU A N 1
ATOM 704 C CA . LEU A 1 90 ? 2.664 -14.458 -11.423 1.00 86.81 90 LEU A CA 1
ATOM 705 C C . LEU A 1 90 ? 1.723 -13.359 -11.920 1.00 86.81 90 LEU A C 1
ATOM 707 O O . LEU A 1 90 ? 0.517 -13.579 -12.006 1.00 86.81 90 LEU A O 1
ATOM 711 N N . TRP A 1 91 ? 2.268 -12.180 -12.218 1.00 81.88 91 TRP A N 1
ATOM 712 C CA . TRP A 1 91 ? 1.482 -10.971 -12.480 1.00 81.88 91 TRP A CA 1
ATOM 713 C C . TRP A 1 91 ? 1.599 -10.459 -13.920 1.00 81.88 91 TRP A C 1
ATOM 715 O O . TRP A 1 91 ? 0.905 -9.514 -14.284 1.00 81.88 91 TRP A O 1
ATOM 725 N N . GLY A 1 92 ? 2.446 -11.073 -14.747 1.00 78.62 92 GLY A N 1
ATOM 726 C CA . GLY A 1 92 ? 2.728 -10.624 -16.108 1.00 78.62 92 GLY A CA 1
ATOM 727 C C . GLY A 1 92 ? 3.666 -9.415 -16.169 1.00 78.62 92 GLY A C 1
ATOM 728 O O . GLY A 1 92 ? 4.149 -8.890 -15.163 1.00 78.62 92 GLY A O 1
ATOM 729 N N . THR A 1 93 ? 3.946 -8.959 -17.389 1.00 65.69 93 THR A N 1
ATOM 730 C CA . THR A 1 93 ? 4.728 -7.742 -17.628 1.00 65.69 93 THR A CA 1
ATOM 731 C C . THR A 1 93 ? 3.824 -6.532 -17.380 1.00 65.69 93 THR A C 1
ATOM 733 O O . THR A 1 93 ? 2.894 -6.299 -18.151 1.00 65.69 93 THR A O 1
ATOM 736 N N . ARG A 1 94 ? 4.060 -5.776 -16.299 1.00 56.88 94 ARG A N 1
ATOM 737 C CA . ARG A 1 94 ? 3.354 -4.504 -16.055 1.00 56.88 94 ARG A CA 1
ATOM 738 C C . ARG A 1 94 ? 3.586 -3.559 -17.245 1.00 56.88 94 ARG A C 1
ATOM 740 O O . ARG A 1 94 ? 4.735 -3.396 -17.655 1.00 56.88 94 ARG A O 1
ATOM 747 N N . ILE A 1 95 ? 2.504 -2.995 -17.787 1.00 47.44 95 ILE A N 1
ATOM 748 C CA . ILE A 1 95 ? 2.515 -1.974 -18.854 1.00 47.44 95 ILE A CA 1
ATOM 749 C C . ILE A 1 95 ? 3.028 -0.647 -18.289 1.00 47.44 95 ILE A C 1
ATOM 751 O O . ILE A 1 95 ? 2.623 -0.300 -17.155 1.00 47.44 95 ILE A O 1
#

Secondary structure (DSSP, 8-state):
-HHHHHHHHTT--B-TTS-B--HHHHHHHHHHHHHHHHHHHHHHTT----SEE---TTS---GGGEE-PPP-TT-TTTT-HHHHHHHHHHH----

Radius of gyration: 18.64 Å; chains: 1; bounding box: 46×30×47 Å

pLDDT: mean 76.92, std 12.75, range [47.44, 91.75]

Organism: NCBI:txid410659

Sequence (95 aa):
DSLFRQLCAEQALATPEGRQVLAPFAFVSNLAGTLLAIELLRSEAGLARTNYWSVDPWGIPLRQTRLLRPRIPECEFCSRAEVDDVTQQLWGTRI